Protein AF-A0A838EN83-F1 (afdb_monomer)

Radius of gyration: 31.21 Å; Cα contacts (8 Å, |Δi|>4): 71; chains: 1; bounding box: 59×67×70 Å

Sequence (115 aa):
MPEFREMNEFVVTFRAAPALSTPQLPPQPLFTETLWGKDE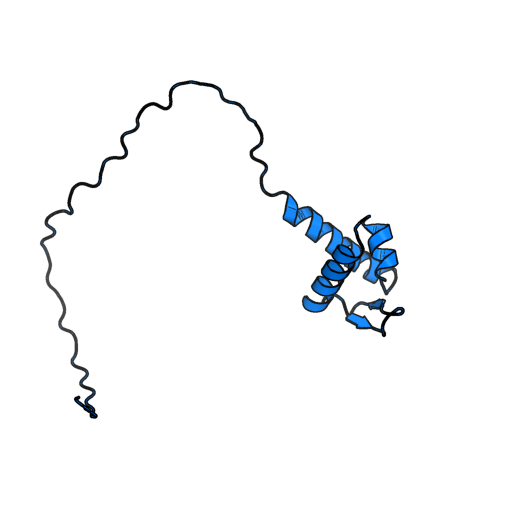LKPSDTTLPEQPLEHEQRLIKAVQHVNEYGFITNATYRELTGISDRTAHRDLETLVERGRLKGVGQKRARRYMLP

Secondary structure (DSSP, 8-state):
------------------------PPPP----------------------HHHHHHHHHHHHHHHHHHHSEE-HHHHHHHH---HHHHHHHHHHHHHTTS-EEESSGGG-EEE--

Solvent-accessible surface area (backbone atoms only — not comparable to full-atom values): 7734 Å² total; per-residue (Å²): 138,79,86,84,82,80,89,79,95,74,92,80,83,89,82,82,85,84,83,91,84,84,85,73,78,79,84,70,83,71,83,75,86,70,74,87,66,91,71,77,93,70,93,73,73,87,73,66,85,68,65,66,59,60,54,51,54,53,54,52,52,52,54,51,45,19,71,77,68,52,46,43,37,65,69,56,51,25,72,75,66,73,53,55,70,71,58,40,50,50,54,56,47,51,34,33,77,70,64,62,28,32,81,48,70,60,87,92,61,42,31,33,23,65,110

Nearest PDB structures (foldseek):
  3lmm-assembly2_B  TM=9.370E-01  e=1.496E-03  Corynebacterium diphtheriae
  5kk1-assembly1_A  TM=7.947E-01  e=4.648E-03  Sulfolobus sp. NOB8H2
  3cuq-assembly1_B  TM=8.236E-01  e=9.295E-03  Homo sapiens
  6uvu-assembly1_A  TM=5.934E-01  e=2.391E-02  Comamonas testosteroni
  3ov8-assembly1_A  TM=7.668E-01  e=1.583E-01  Archaeoglobus fulgidu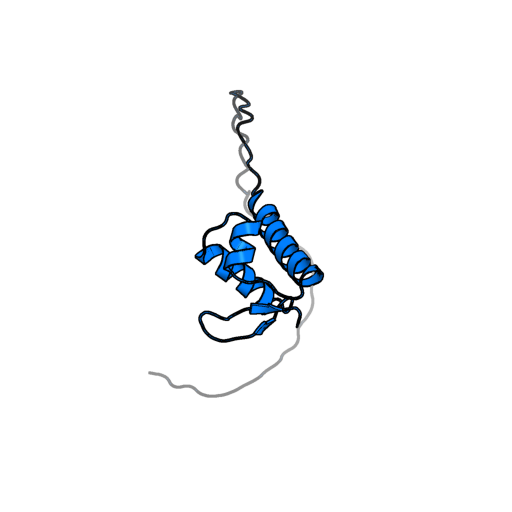s

Structure (mmCIF, N/CA/C/O backbone):
data_AF-A0A838EN83-F1
#
_entry.id   AF-A0A838EN83-F1
#
loop_
_atom_site.group_PDB
_atom_site.id
_atom_site.type_symbol
_atom_site.label_atom_id
_atom_site.label_alt_id
_atom_site.label_comp_id
_atom_site.label_asym_id
_atom_site.label_entity_id
_atom_site.label_seq_id
_atom_site.pdbx_PDB_ins_code
_atom_site.Cartn_x
_atom_site.Cartn_y
_atom_site.Cartn_z
_atom_site.occupancy
_atom_site.B_iso_or_equiv
_atom_site.auth_seq_id
_atom_site.auth_comp_id
_atom_site.auth_asym_id
_atom_site.auth_atom_id
_atom_site.pdbx_PDB_model_num
ATOM 1 N N . MET A 1 1 ? 47.080 8.767 40.199 1.00 52.88 1 MET A N 1
ATOM 2 C CA . MET A 1 1 ? 45.666 8.389 40.372 1.00 52.88 1 MET A CA 1
ATOM 3 C C . MET A 1 1 ? 45.033 9.418 41.286 1.00 52.88 1 MET A C 1
ATOM 5 O O . MET A 1 1 ? 45.416 9.434 42.449 1.00 52.88 1 MET A O 1
ATOM 9 N N . PRO A 1 2 ? 44.173 10.312 40.783 1.00 41.03 2 PRO A N 1
ATOM 10 C CA . PRO A 1 2 ? 43.334 11.106 41.662 1.00 41.03 2 PRO A CA 1
ATOM 11 C C . PRO A 1 2 ? 41.853 10.813 41.406 1.00 41.03 2 PRO A C 1
ATOM 13 O O 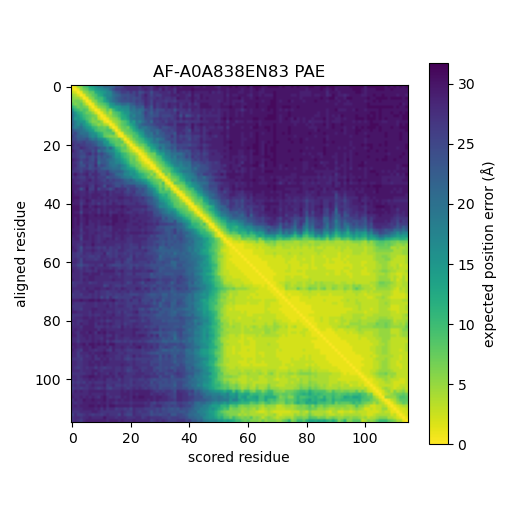. PRO A 1 2 ? 41.324 11.039 40.318 1.00 41.03 2 PRO A O 1
ATOM 16 N N . GLU A 1 3 ? 41.211 10.300 42.453 1.00 64.06 3 GLU A N 1
ATOM 17 C CA . GLU A 1 3 ? 39.840 10.644 42.824 1.00 64.06 3 GLU A CA 1
ATOM 18 C C . GLU A 1 3 ? 39.695 12.171 42.855 1.00 64.06 3 GLU A C 1
ATOM 20 O O . GLU A 1 3 ? 40.663 12.840 43.192 1.00 64.06 3 GLU A O 1
ATOM 25 N N . PHE A 1 4 ? 38.517 12.726 42.577 1.00 42.53 4 PHE A N 1
ATOM 26 C CA . PHE A 1 4 ? 37.975 13.795 43.420 1.00 42.53 4 PHE A CA 1
ATOM 27 C C . PHE A 1 4 ? 36.476 13.962 43.142 1.00 42.53 4 PHE A C 1
ATOM 29 O O . PHE A 1 4 ? 36.037 14.187 42.013 1.00 42.53 4 PHE A O 1
ATOM 36 N N . ARG A 1 5 ? 35.711 13.757 44.215 1.00 61.09 5 ARG A N 1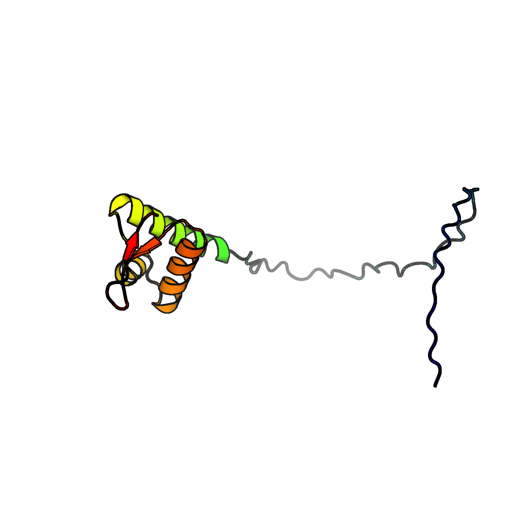
ATOM 37 C CA . ARG A 1 5 ? 34.312 14.140 44.403 1.00 61.09 5 ARG A CA 1
ATOM 38 C C . ARG A 1 5 ? 34.209 15.654 44.615 1.00 61.09 5 ARG A C 1
ATOM 40 O O . ARG A 1 5 ? 35.213 16.337 44.747 1.00 61.09 5 ARG A O 1
ATOM 47 N N . GLU A 1 6 ? 32.960 16.079 44.778 1.00 56.47 6 GLU A N 1
ATOM 48 C CA . GLU A 1 6 ? 32.499 17.343 45.361 1.00 56.47 6 GLU A CA 1
ATOM 49 C C . GLU A 1 6 ? 32.413 18.486 44.354 1.00 56.47 6 GLU A C 1
ATOM 51 O O . GLU A 1 6 ? 33.382 18.945 43.764 1.00 56.47 6 GLU A O 1
ATOM 56 N N . MET A 1 7 ? 31.176 18.761 43.934 1.00 60.31 7 MET A N 1
ATOM 57 C CA . MET A 1 7 ? 30.309 19.754 44.580 1.00 60.31 7 MET A CA 1
ATOM 58 C C . MET A 1 7 ? 30.978 21.117 44.494 1.00 60.31 7 MET A C 1
ATOM 60 O O . MET A 1 7 ? 31.965 21.387 45.164 1.00 60.31 7 MET A O 1
ATOM 64 N N . ASN A 1 8 ? 30.418 21.976 43.652 1.00 50.94 8 ASN A N 1
ATOM 65 C CA . ASN A 1 8 ? 29.805 23.202 44.137 1.00 50.94 8 ASN A CA 1
ATOM 66 C C . ASN A 1 8 ? 29.254 23.973 42.941 1.00 50.94 8 ASN A C 1
ATOM 68 O O . ASN A 1 8 ? 29.981 24.530 42.121 1.00 50.94 8 ASN A O 1
ATOM 72 N N . GLU A 1 9 ? 27.929 23.962 42.860 1.00 63.59 9 GLU A N 1
ATOM 73 C CA . GLU A 1 9 ? 27.152 24.943 42.127 1.00 63.59 9 GLU A CA 1
ATOM 74 C C . GLU A 1 9 ? 27.526 26.339 42.633 1.00 63.59 9 GLU A C 1
ATOM 76 O O . GLU A 1 9 ? 27.369 26.635 43.813 1.00 63.59 9 GLU A O 1
ATOM 81 N N . PHE A 1 10 ? 28.003 27.199 41.738 1.00 50.16 10 PHE A N 1
ATOM 82 C CA . PHE A 1 10 ? 27.989 28.638 41.961 1.00 50.16 10 PHE A CA 1
ATOM 83 C C . PHE A 1 10 ? 27.576 29.326 40.664 1.00 50.16 10 PHE A C 1
ATOM 85 O O . PHE A 1 10 ? 28.364 29.522 39.740 1.00 50.16 10 PHE A O 1
ATOM 92 N N . VAL A 1 11 ? 26.293 29.678 40.607 1.00 53.94 11 VAL A N 1
ATOM 93 C CA . VAL A 1 11 ? 25.757 30.667 39.674 1.00 53.94 11 VAL A CA 1
ATOM 94 C C . VAL A 1 11 ? 26.347 32.021 40.056 1.00 53.94 11 VAL A C 1
ATOM 96 O O . VAL A 1 11 ? 26.119 32.485 41.171 1.00 53.94 11 VAL A O 1
ATOM 99 N N . VAL A 1 12 ? 27.058 32.687 39.143 1.00 44.31 12 VAL A N 1
ATOM 100 C CA . VAL A 1 12 ? 27.324 34.125 39.284 1.00 44.31 12 VAL A CA 1
ATOM 101 C C . VAL A 1 12 ? 27.077 34.846 37.963 1.00 44.31 12 VAL A C 1
ATOM 103 O O . VAL A 1 12 ? 27.615 34.516 36.910 1.00 44.31 12 VAL A O 1
ATOM 106 N N . THR A 1 13 ? 26.190 35.825 38.088 1.00 51.41 13 THR A N 1
ATOM 107 C CA . THR A 1 13 ? 25.476 36.611 37.090 1.00 51.41 13 THR A CA 1
ATOM 108 C C . THR A 1 13 ? 26.370 37.490 36.211 1.00 51.41 13 THR A C 1
ATOM 110 O O . THR A 1 13 ? 27.367 38.061 36.647 1.00 51.41 13 THR A O 1
ATOM 113 N N . PHE A 1 14 ? 25.936 37.627 34.960 1.00 51.00 14 PHE A N 1
ATOM 114 C CA . PHE A 1 14 ? 26.466 38.483 33.903 1.00 51.00 14 PHE A CA 1
ATOM 115 C C . PHE A 1 14 ? 26.656 39.952 34.314 1.00 51.00 14 PHE A C 1
ATOM 117 O O . PHE A 1 14 ? 25.834 40.522 35.030 1.00 51.00 14 PHE A O 1
ATOM 124 N N . ARG A 1 15 ? 27.655 40.610 33.711 1.00 47.62 15 ARG A N 1
ATOM 125 C CA . ARG A 1 15 ? 27.648 42.066 33.506 1.00 47.62 15 ARG A CA 1
ATOM 126 C C . ARG A 1 15 ? 27.760 42.387 32.019 1.00 47.62 15 ARG A C 1
ATOM 128 O O . ARG A 1 15 ? 28.576 41.804 31.309 1.00 47.62 15 ARG A O 1
ATOM 135 N N . ALA A 1 16 ? 26.904 43.295 31.574 1.00 49.88 16 ALA A N 1
ATOM 136 C CA . ALA A 1 16 ? 26.756 43.734 30.195 1.00 49.88 16 ALA A CA 1
ATOM 137 C C . ALA A 1 16 ? 27.818 44.775 29.773 1.00 49.88 16 ALA A C 1
ATOM 139 O O . ALA A 1 16 ? 28.188 45.612 30.588 1.00 49.88 16 ALA A O 1
ATOM 140 N N . ALA A 1 17 ? 28.224 44.671 28.492 1.00 49.12 17 ALA A N 1
ATOM 141 C CA . ALA A 1 17 ? 28.720 45.645 27.487 1.00 49.12 17 ALA A CA 1
ATOM 142 C C . ALA A 1 17 ? 29.688 46.794 27.894 1.00 49.12 17 ALA A C 1
ATOM 144 O O . ALA A 1 17 ? 29.506 47.434 28.924 1.00 49.12 17 ALA A O 1
ATOM 145 N N . PRO A 1 18 ? 30.676 47.152 27.039 1.00 50.91 18 PRO A N 1
ATOM 146 C CA . PRO A 1 18 ? 30.385 48.125 25.975 1.00 50.91 18 PRO A CA 1
ATOM 147 C C . PRO A 1 18 ? 31.141 47.896 24.644 1.00 50.91 18 PRO A C 1
ATOM 149 O O . PRO A 1 18 ? 31.898 46.950 24.468 1.00 50.91 18 PRO A O 1
ATOM 152 N N . ALA A 1 19 ? 30.828 48.763 23.684 1.00 51.28 19 ALA A N 1
ATOM 153 C CA . ALA A 1 19 ? 31.075 48.694 22.250 1.00 51.28 19 ALA A CA 1
ATOM 154 C C . ALA A 1 19 ? 32.544 48.743 21.766 1.00 51.28 19 ALA A C 1
ATOM 156 O O . ALA A 1 19 ? 33.444 49.177 22.474 1.00 51.28 19 ALA A O 1
ATOM 157 N N . LEU A 1 20 ? 32.682 48.429 20.468 1.00 52.81 20 LEU A N 1
ATOM 158 C CA . LEU A 1 20 ? 33.772 48.766 19.541 1.00 52.81 20 LEU A CA 1
ATOM 159 C C . LEU A 1 20 ? 35.146 48.121 19.788 1.00 52.81 20 LEU A C 1
ATOM 161 O O . LEU A 1 20 ? 35.945 48.589 20.591 1.00 52.81 20 LEU A O 1
ATOM 165 N N . SER A 1 21 ? 35.477 47.140 18.946 1.00 50.41 21 SER A N 1
ATOM 166 C CA . SER A 1 21 ? 36.639 47.186 18.038 1.00 50.41 21 SER A CA 1
ATOM 167 C C . SER A 1 21 ? 36.730 45.849 17.313 1.00 50.41 21 SER A C 1
ATOM 169 O O . SER A 1 21 ? 37.240 44.872 17.851 1.00 50.41 21 SER A O 1
ATOM 171 N N . THR A 1 22 ? 36.219 45.788 16.090 1.00 57.47 22 THR A N 1
ATOM 172 C CA . THR A 1 22 ? 36.504 44.687 15.169 1.00 57.47 22 THR A CA 1
ATOM 173 C C . THR A 1 22 ? 37.745 45.062 14.360 1.00 57.47 22 THR A C 1
ATOM 175 O O . THR A 1 22 ? 37.628 45.852 13.426 1.00 57.47 22 THR A O 1
ATOM 178 N N . PRO A 1 23 ? 38.937 44.507 14.629 1.00 51.72 23 PRO A N 1
ATOM 179 C CA . PRO A 1 23 ? 39.930 44.352 13.583 1.00 51.72 23 PRO A CA 1
ATOM 180 C C . PRO A 1 23 ? 39.583 43.086 12.792 1.00 51.72 23 PRO A C 1
ATOM 182 O O . PRO A 1 23 ? 39.899 41.964 13.172 1.00 51.72 23 PRO A O 1
ATOM 185 N N . GLN A 1 24 ? 38.806 43.334 11.738 1.00 55.16 24 GLN A N 1
ATOM 186 C CA . GLN A 1 24 ? 38.806 42.684 10.428 1.00 55.16 24 GLN A CA 1
ATOM 187 C C . GLN A 1 24 ? 39.483 41.302 10.336 1.00 55.16 24 GLN A C 1
ATOM 189 O O . GLN A 1 24 ? 40.705 41.176 10.378 1.00 55.16 24 GLN A O 1
ATOM 194 N N . LEU A 1 25 ? 38.640 40.285 10.134 1.00 59.59 25 LEU A N 1
ATOM 195 C CA . LEU A 1 25 ? 39.006 38.918 9.765 1.00 59.59 25 LEU A CA 1
ATOM 196 C C . LEU A 1 25 ? 40.008 38.877 8.591 1.00 59.59 25 LEU A C 1
ATOM 198 O O . LEU A 1 25 ? 39.939 39.734 7.704 1.00 59.59 25 LEU A O 1
ATOM 202 N N . PRO A 1 26 ? 40.895 37.862 8.545 1.00 65.38 26 PRO A N 1
ATOM 203 C CA . PRO A 1 26 ? 41.797 37.655 7.418 1.00 65.38 26 PRO A CA 1
ATOM 204 C C . PRO A 1 26 ? 41.009 37.547 6.100 1.00 65.38 26 PRO A C 1
ATOM 206 O O . PRO A 1 26 ? 39.903 36.995 6.097 1.00 65.38 26 PRO A O 1
ATOM 209 N N . PRO A 1 27 ? 41.549 38.075 4.984 1.00 61.47 27 PRO A N 1
ATOM 210 C CA . PRO A 1 27 ? 40.861 38.073 3.702 1.00 61.47 27 PRO A CA 1
ATOM 211 C C . PRO A 1 27 ? 40.579 36.632 3.280 1.00 61.47 27 PRO A C 1
ATOM 213 O O . PRO A 1 27 ? 41.491 35.826 3.101 1.00 61.47 27 PRO A O 1
ATOM 216 N N . GLN A 1 28 ? 39.293 36.313 3.150 1.00 59.06 28 GLN A N 1
ATOM 217 C CA . GLN A 1 28 ? 38.854 35.054 2.570 1.00 59.06 28 GLN A CA 1
ATOM 218 C C . GLN A 1 28 ? 39.399 34.951 1.139 1.00 59.06 28 GLN A C 1
ATOM 220 O O . GLN A 1 28 ? 39.432 35.974 0.445 1.00 59.06 28 GLN A O 1
ATOM 225 N N . PRO A 1 29 ? 39.831 33.762 0.680 1.00 55.22 29 PRO A N 1
ATOM 226 C CA . PRO A 1 29 ? 40.237 33.589 -0.702 1.00 55.22 29 PRO A CA 1
ATOM 227 C C . PRO A 1 29 ? 39.041 33.927 -1.591 1.00 55.22 29 PRO A C 1
ATOM 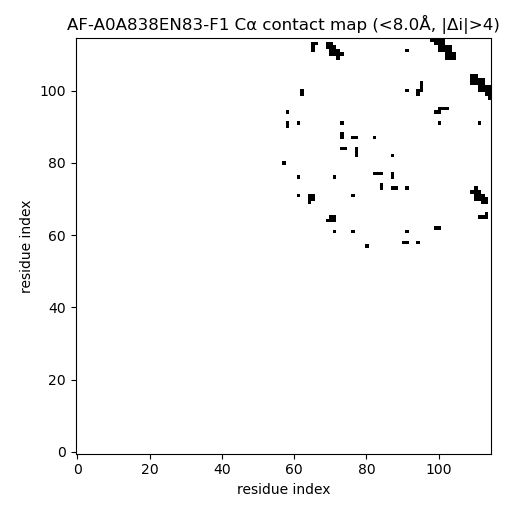229 O O . PRO A 1 29 ? 38.021 33.238 -1.587 1.00 55.22 29 PRO A O 1
ATOM 232 N N . LEU A 1 30 ? 39.174 35.043 -2.306 1.00 51.44 30 LEU A N 1
ATOM 233 C CA . LEU A 1 30 ? 38.286 35.447 -3.380 1.00 51.44 30 LEU A CA 1
ATOM 234 C C . LEU A 1 30 ? 38.171 34.257 -4.324 1.00 51.44 30 LEU A C 1
ATOM 236 O O . LEU A 1 30 ? 39.178 33.809 -4.869 1.00 51.44 30 LEU A O 1
ATOM 240 N N . PHE A 1 31 ? 36.953 33.737 -4.462 1.00 52.81 31 PHE A N 1
ATOM 241 C CA . PHE A 1 31 ? 36.589 32.757 -5.471 1.00 52.81 31 PHE A CA 1
ATOM 242 C C . PHE A 1 31 ? 37.013 33.335 -6.822 1.00 52.81 31 PHE A C 1
ATOM 244 O O . PHE A 1 31 ? 36.345 34.206 -7.376 1.00 52.81 31 PHE A O 1
ATOM 251 N N . THR A 1 32 ? 38.196 32.949 -7.297 1.00 45.00 32 THR A N 1
ATOM 252 C CA . THR A 1 32 ? 38.701 33.405 -8.581 1.00 45.00 32 THR A CA 1
ATOM 253 C C . THR A 1 32 ? 37.885 32.696 -9.632 1.00 45.00 32 THR A C 1
ATOM 255 O O . THR A 1 32 ? 38.131 31.532 -9.950 1.00 45.00 32 THR A O 1
ATOM 258 N N . GLU A 1 33 ? 36.900 33.445 -10.111 1.00 54.97 33 GLU A N 1
ATOM 259 C CA . GLU A 1 33 ? 36.164 33.315 -11.356 1.00 54.97 33 GLU A CA 1
ATOM 260 C C . GLU A 1 33 ? 37.154 33.089 -12.502 1.00 54.97 33 GLU A C 1
ATOM 262 O O . GLU A 1 33 ? 37.565 33.985 -13.235 1.00 54.97 33 GLU A O 1
ATOM 267 N N . THR A 1 34 ? 37.632 31.855 -12.586 1.00 52.06 34 THR A N 1
ATOM 268 C CA . THR A 1 34 ? 38.479 31.389 -13.662 1.00 52.06 34 THR A CA 1
ATOM 269 C C . THR A 1 34 ? 37.558 30.697 -14.636 1.00 52.06 34 THR A C 1
ATOM 271 O O . THR A 1 34 ? 37.100 29.586 -14.407 1.00 52.06 34 THR A O 1
ATOM 274 N N . LEU A 1 35 ? 37.292 31.422 -15.721 1.00 48.62 35 LEU A N 1
ATOM 275 C CA . LEU A 1 35 ? 37.126 30.854 -17.046 1.00 48.62 35 LEU A CA 1
ATOM 276 C C . LEU A 1 35 ? 36.160 29.663 -17.089 1.00 48.62 35 LEU A C 1
ATOM 278 O O . LEU A 1 35 ? 36.573 28.523 -17.300 1.00 48.62 35 LEU A O 1
ATOM 282 N N . TRP A 1 36 ? 34.856 29.942 -17.044 1.00 53.94 36 TRP A N 1
ATOM 283 C CA . TRP A 1 36 ? 33.922 29.080 -17.767 1.00 53.94 36 TRP A CA 1
ATOM 284 C C . TRP A 1 36 ? 34.146 29.324 -19.261 1.00 53.94 36 TRP A C 1
ATOM 286 O O . TRP A 1 36 ? 33.474 30.125 -19.916 1.00 53.94 36 TRP A O 1
ATOM 296 N N . GLY A 1 37 ? 35.212 28.697 -19.760 1.00 44.41 37 GLY A N 1
ATOM 297 C CA . GLY A 1 37 ? 35.468 28.530 -21.172 1.00 44.41 37 GLY A CA 1
ATOM 298 C C . GLY A 1 37 ? 34.187 28.033 -21.817 1.00 44.41 37 GLY A C 1
ATOM 299 O O . GLY A 1 37 ? 33.572 27.067 -21.374 1.00 44.41 37 GLY A O 1
ATOM 300 N N . LYS A 1 38 ? 33.767 28.778 -22.828 1.00 53.44 38 LYS A N 1
ATOM 301 C CA . LYS A 1 38 ? 32.759 28.388 -23.794 1.00 53.44 38 LYS A CA 1
ATOM 302 C C . LYS A 1 38 ? 33.117 26.999 -24.323 1.00 53.44 38 LYS A C 1
ATOM 304 O O . LYS A 1 38 ? 33.984 26.912 -25.182 1.00 53.44 38 LYS A O 1
ATOM 309 N N . ASP A 1 39 ? 32.473 25.955 -23.824 1.00 53.03 39 ASP A N 1
ATOM 310 C CA . ASP A 1 39 ? 32.361 24.703 -24.559 1.00 53.03 39 ASP A CA 1
ATOM 311 C C . ASP A 1 39 ? 31.107 23.942 -24.119 1.00 53.03 39 ASP A C 1
ATOM 313 O O . ASP A 1 39 ? 30.910 23.630 -22.949 1.00 53.03 39 ASP A O 1
ATOM 317 N N . GLU A 1 40 ? 30.232 23.758 -25.102 1.00 50.19 40 GLU A N 1
ATOM 318 C CA . GLU A 1 40 ? 29.079 22.862 -25.151 1.00 50.19 40 GLU A CA 1
ATOM 319 C C . GLU A 1 40 ? 28.124 22.804 -23.948 1.00 50.19 40 GLU A C 1
ATOM 321 O O . GLU A 1 40 ? 28.190 21.962 -23.054 1.00 50.19 40 GLU A O 1
ATOM 326 N N . LEU A 1 41 ? 27.057 23.598 -24.076 1.00 50.41 41 LEU A N 1
ATOM 327 C CA . LEU A 1 41 ? 25.719 23.184 -23.662 1.00 50.41 41 LEU A CA 1
ATOM 328 C C . LEU A 1 41 ? 25.366 21.844 -24.332 1.00 50.41 41 LEU A C 1
ATOM 330 O O . LEU A 1 41 ? 24.767 21.812 -25.406 1.00 50.41 41 LEU A O 1
ATOM 334 N N . LYS A 1 42 ? 25.684 20.732 -23.672 1.00 55.59 42 LYS A N 1
ATOM 335 C CA . LYS A 1 42 ? 24.875 19.519 -23.779 1.00 55.59 42 LYS A CA 1
ATOM 336 C C . LYS A 1 42 ? 23.752 19.619 -22.750 1.00 55.59 42 LYS A C 1
ATOM 338 O O . LYS A 1 42 ? 24.028 19.481 -21.559 1.00 55.59 42 LYS A O 1
ATOM 343 N N . PRO A 1 43 ? 22.485 19.814 -23.153 1.00 50.44 43 PRO A N 1
ATOM 344 C CA . PRO A 1 43 ? 21.363 19.514 -22.281 1.00 50.44 43 PRO A CA 1
ATOM 345 C C . PRO A 1 43 ? 21.201 17.990 -22.252 1.00 50.44 43 PRO A C 1
ATOM 347 O O . PRO A 1 43 ? 20.276 17.439 -22.838 1.00 50.44 43 PRO A O 1
ATOM 350 N N . SER A 1 44 ? 22.150 17.282 -21.643 1.00 47.81 44 SER A N 1
ATOM 351 C CA . SER A 1 44 ? 21.979 15.868 -21.332 1.00 47.81 44 SER A CA 1
ATOM 352 C C . SER A 1 44 ? 21.563 15.757 -19.877 1.00 47.81 44 SER A C 1
ATOM 354 O O . SER A 1 44 ? 22.403 15.748 -18.982 1.00 47.81 44 SER A O 1
ATOM 356 N N . ASP A 1 45 ? 20.244 15.701 -19.712 1.00 51.59 45 ASP A N 1
ATOM 357 C CA . ASP A 1 45 ? 19.576 14.944 -18.663 1.00 51.59 45 ASP A CA 1
ATOM 358 C C . ASP A 1 45 ? 19.971 15.322 -17.230 1.00 51.59 45 ASP A C 1
ATOM 360 O O . ASP A 1 45 ? 20.617 14.576 -16.496 1.00 51.59 45 ASP A O 1
ATOM 364 N N . THR A 1 46 ? 19.489 16.478 -16.774 1.00 50.59 46 THR A N 1
ATOM 365 C CA . THR A 1 46 ? 19.176 16.608 -15.350 1.00 50.59 46 THR A CA 1
ATOM 366 C C . THR A 1 46 ? 17.960 15.722 -15.086 1.00 50.59 46 THR A C 1
ATOM 368 O O . THR A 1 46 ? 16.831 16.212 -15.037 1.00 50.59 46 THR A O 1
ATOM 371 N N . THR A 1 47 ? 18.169 14.410 -14.956 1.00 56.50 47 THR A N 1
ATOM 372 C CA . THR A 1 47 ? 17.161 13.508 -14.404 1.00 56.50 47 THR A CA 1
ATOM 373 C C . THR A 1 47 ? 16.976 13.918 -12.945 1.00 56.50 47 THR A C 1
ATOM 375 O O . THR A 1 47 ? 17.702 13.503 -12.040 1.00 56.50 47 THR A O 1
ATOM 378 N N . LEU A 1 48 ? 16.021 14.815 -12.706 1.00 59.88 48 LEU A N 1
ATOM 379 C CA . LEU A 1 48 ? 15.387 14.960 -11.403 1.00 59.88 48 LEU A CA 1
ATOM 380 C C . LEU A 1 48 ? 14.981 13.551 -10.938 1.00 59.88 48 LEU A C 1
ATOM 382 O O . LEU A 1 48 ? 14.586 12.737 -11.774 1.00 59.88 48 LEU A O 1
ATOM 386 N N . PRO A 1 49 ? 15.063 13.212 -9.642 1.00 51.09 49 PRO A N 1
ATOM 387 C CA . PRO A 1 49 ? 14.601 11.914 -9.180 1.00 51.09 49 PRO A CA 1
ATOM 388 C C . PRO A 1 49 ? 13.076 11.842 -9.362 1.00 51.09 49 PRO A C 1
ATOM 390 O O . PRO A 1 49 ? 12.328 12.169 -8.452 1.00 51.09 49 PRO A O 1
ATOM 393 N N . GLU A 1 50 ? 12.600 11.397 -10.527 1.00 54.09 50 GLU A N 1
ATOM 394 C CA . GLU A 1 50 ? 11.179 11.120 -10.818 1.00 54.09 50 GLU A CA 1
ATOM 395 C C . GLU A 1 50 ? 10.662 9.869 -10.077 1.00 54.09 50 GLU A C 1
ATOM 397 O O . GLU A 1 50 ? 9.493 9.503 -10.141 1.00 54.09 50 GLU A O 1
ATOM 402 N N . GLN A 1 51 ? 11.531 9.220 -9.304 1.00 58.12 51 GLN A N 1
ATOM 403 C CA . GLN A 1 51 ? 11.283 7.953 -8.623 1.00 58.12 51 GLN A CA 1
ATOM 404 C C . GLN A 1 51 ? 10.242 7.965 -7.473 1.00 58.12 51 GLN A C 1
ATOM 406 O O . GLN A 1 51 ? 9.621 6.920 -7.258 1.00 58.12 51 GLN A O 1
ATOM 411 N N . PRO A 1 52 ? 9.991 9.053 -6.705 1.00 61.12 52 PRO A N 1
ATOM 412 C CA . PRO A 1 52 ? 9.014 9.001 -5.614 1.00 61.12 52 PRO A CA 1
ATOM 413 C C . PRO A 1 52 ? 7.563 8.968 -6.119 1.00 61.12 52 PRO A C 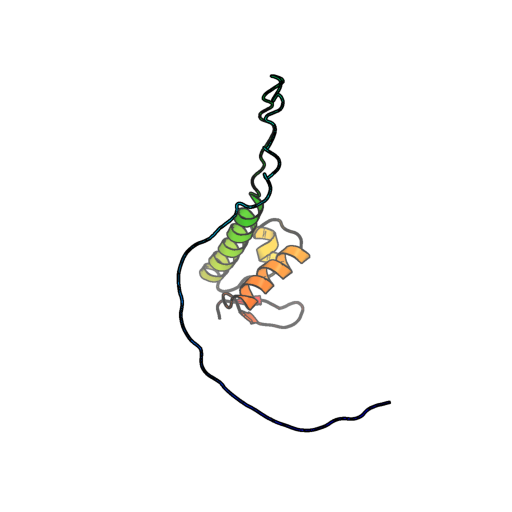1
ATOM 415 O O . PRO A 1 52 ? 6.705 8.363 -5.473 1.00 61.12 52 PRO A O 1
ATOM 418 N N . LEU A 1 53 ? 7.296 9.542 -7.296 1.00 73.94 53 LEU A N 1
ATOM 419 C CA . LEU A 1 53 ? 5.946 9.669 -7.852 1.00 73.94 53 LEU A CA 1
ATOM 420 C C . LEU A 1 53 ? 5.359 8.303 -8.238 1.00 73.94 53 LEU A C 1
ATOM 422 O O . LEU A 1 53 ? 4.213 8.004 -7.907 1.00 73.94 53 LEU A O 1
ATOM 426 N N . GLU A 1 54 ? 6.147 7.433 -8.874 1.00 81.38 54 GLU A N 1
ATOM 427 C CA . GLU A 1 54 ? 5.671 6.108 -9.297 1.00 81.38 54 GLU A CA 1
ATOM 428 C C . GLU A 1 54 ? 5.365 5.174 -8.121 1.00 81.38 54 GLU A C 1
ATOM 430 O O . GLU A 1 54 ? 4.458 4.340 -8.182 1.00 81.38 54 GLU A O 1
ATOM 435 N N . HIS A 1 55 ? 6.150 5.254 -7.043 1.00 83.38 55 HIS A N 1
ATOM 436 C CA . HIS A 1 55 ? 5.881 4.474 -5.837 1.00 83.38 55 HIS A CA 1
ATOM 437 C C . HIS A 1 55 ? 4.564 4.921 -5.199 1.00 83.38 55 HIS A C 1
ATOM 439 O O . HIS A 1 55 ? 3.690 4.094 -4.943 1.00 83.38 55 HIS A O 1
ATOM 445 N N . GLU A 1 56 ? 4.372 6.227 -5.030 1.00 87.62 56 GLU A N 1
ATOM 446 C CA . GLU A 1 56 ? 3.157 6.770 -4.429 1.00 87.62 56 GLU A CA 1
ATOM 447 C C . GLU A 1 56 ? 1.900 6.460 -5.256 1.00 87.62 56 GLU A C 1
ATOM 449 O O . GLU A 1 56 ? 0.886 6.034 -4.701 1.00 87.62 56 GLU A O 1
ATOM 454 N N . GLN A 1 57 ? 1.981 6.540 -6.587 1.00 89.00 57 GLN A N 1
ATOM 455 C CA . GLN A 1 57 ? 0.883 6.145 -7.475 1.00 89.00 57 GLN A CA 1
ATOM 456 C C . GLN A 1 57 ? 0.468 4.677 -7.302 1.00 89.00 57 GLN A C 1
ATOM 458 O O . GLN A 1 57 ? -0.726 4.368 -7.297 1.00 89.00 57 GLN A O 1
ATOM 463 N N . ARG A 1 58 ? 1.430 3.759 -7.143 1.00 89.25 58 ARG A N 1
ATOM 464 C CA . ARG A 1 58 ? 1.143 2.333 -6.910 1.00 89.25 58 ARG A CA 1
ATOM 465 C C . ARG A 1 58 ? 0.456 2.108 -5.562 1.00 89.25 58 ARG A C 1
ATOM 467 O O . ARG A 1 58 ? -0.543 1.390 -5.504 1.00 89.25 58 ARG A O 1
ATOM 474 N N . LEU A 1 59 ? 0.911 2.797 -4.514 1.00 88.81 59 LEU A N 1
ATOM 475 C CA . LEU A 1 59 ? 0.271 2.760 -3.196 1.00 88.81 59 LEU A CA 1
ATOM 476 C C . LEU A 1 59 ? -1.179 3.267 -3.246 1.00 88.81 59 LEU A C 1
ATOM 478 O O . LEU A 1 59 ? -2.071 2.637 -2.675 1.00 88.81 59 LEU A O 1
ATOM 482 N N . ILE A 1 60 ? -1.430 4.370 -3.960 1.00 90.81 60 ILE A N 1
ATOM 483 C CA . ILE A 1 60 ? -2.780 4.928 -4.140 1.00 90.81 60 ILE A CA 1
ATOM 484 C C . ILE A 1 60 ? -3.686 3.923 -4.861 1.00 90.81 60 ILE A C 1
ATOM 486 O O . ILE A 1 60 ? -4.802 3.681 -4.398 1.00 90.81 60 ILE A O 1
ATOM 490 N N . LYS A 1 61 ? -3.199 3.281 -5.933 1.00 91.00 61 LYS A N 1
ATOM 491 C CA . LYS A 1 61 ? -3.941 2.223 -6.642 1.00 91.00 61 LYS A CA 1
ATOM 492 C C . LYS A 1 61 ? -4.312 1.062 -5.720 1.00 91.00 61 LYS A C 1
ATOM 494 O O . LYS A 1 61 ? -5.424 0.549 -5.811 1.00 91.00 61 LYS A O 1
ATOM 499 N N . ALA A 1 62 ? -3.416 0.665 -4.814 1.00 90.00 62 ALA A N 1
ATOM 500 C CA . ALA A 1 62 ? -3.705 -0.386 -3.840 1.00 90.00 62 ALA A CA 1
ATOM 501 C C . ALA A 1 62 ? -4.889 -0.001 -2.942 1.00 90.00 62 ALA A C 1
ATOM 503 O O . ALA A 1 62 ? -5.820 -0.782 -2.770 1.00 90.00 62 ALA A O 1
ATOM 504 N N . VAL A 1 63 ? -4.867 1.217 -2.393 1.00 90.50 63 VAL A N 1
ATOM 505 C CA . VAL A 1 63 ? -5.923 1.715 -1.500 1.00 90.50 63 VAL A CA 1
ATOM 506 C C . VAL A 1 63 ? -7.249 1.864 -2.241 1.00 90.50 63 VAL A C 1
ATOM 508 O O . VAL A 1 63 ? -8.279 1.462 -1.705 1.00 90.50 63 VAL A O 1
ATOM 511 N N . GLN A 1 64 ? -7.232 2.381 -3.473 1.00 91.06 64 GLN A N 1
ATOM 512 C CA . GLN A 1 64 ? -8.423 2.463 -4.323 1.00 91.06 64 GLN A CA 1
ATOM 513 C C . GLN A 1 64 ? -9.026 1.080 -4.573 1.00 91.06 64 GLN A C 1
ATOM 515 O O . GLN A 1 64 ? -10.217 0.886 -4.360 1.00 91.06 64 GLN A O 1
ATOM 520 N N . HIS A 1 65 ? -8.197 0.094 -4.916 1.00 91.62 65 HIS A N 1
ATOM 521 C CA . HIS A 1 65 ? -8.668 -1.269 -5.131 1.00 91.62 65 HIS A CA 1
ATOM 522 C C . HIS A 1 65 ? -9.295 -1.872 -3.866 1.00 91.62 65 HIS A C 1
ATOM 524 O O . HIS A 1 65 ? -10.353 -2.489 -3.928 1.00 91.62 65 HIS A O 1
ATOM 530 N N . VAL A 1 66 ? -8.694 -1.667 -2.690 1.00 91.31 66 VAL A N 1
ATOM 531 C CA . VAL A 1 66 ? -9.308 -2.127 -1.432 1.00 91.31 66 VAL A CA 1
ATOM 532 C C . VAL A 1 66 ? -10.609 -1.377 -1.141 1.00 91.31 66 VAL A C 1
ATOM 534 O O . VAL A 1 66 ? -11.527 -1.965 -0.581 1.00 91.31 66 VAL A O 1
ATOM 537 N N . ASN A 1 67 ? -10.722 -0.107 -1.528 1.00 89.69 67 ASN A N 1
ATOM 538 C CA . ASN A 1 67 ? -11.960 0.653 -1.375 1.00 89.69 67 ASN A CA 1
ATOM 539 C C . ASN A 1 67 ? -13.092 0.100 -2.260 1.00 89.69 67 ASN A C 1
ATOM 541 O O . ASN A 1 67 ? -14.222 0.004 -1.793 1.00 89.69 67 ASN A O 1
ATOM 545 N N . GLU A 1 68 ? -12.782 -0.324 -3.488 1.00 91.19 68 GLU A N 1
ATOM 546 C CA . GLU A 1 68 ? -13.767 -0.886 -4.423 1.00 91.19 68 GLU A CA 1
ATOM 547 C C . GLU A 1 68 ? -14.132 -2.351 -4.122 1.00 91.19 68 GLU A C 1
ATOM 549 O O . GLU A 1 68 ? -15.305 -2.719 -4.161 1.00 91.19 68 GLU A O 1
ATOM 554 N N . TYR A 1 69 ? -13.144 -3.196 -3.809 1.00 90.25 69 TYR A N 1
ATOM 555 C CA . TYR A 1 69 ? -13.320 -4.652 -3.667 1.00 90.25 69 TYR A CA 1
ATOM 556 C C . TYR A 1 69 ? -13.350 -5.132 -2.205 1.00 90.25 69 TYR A C 1
ATOM 558 O O . TYR A 1 69 ? -13.635 -6.299 -1.928 1.00 90.25 69 TYR A O 1
ATOM 566 N N . GLY A 1 70 ? -13.031 -4.259 -1.247 1.00 89.31 70 GLY A N 1
ATOM 567 C CA . GLY A 1 70 ? -12.990 -4.540 0.192 1.00 89.31 70 GLY A CA 1
ATOM 568 C C . GLY A 1 70 ? -11.689 -5.182 0.688 1.00 89.31 70 GLY A C 1
ATOM 569 O O . GLY A 1 70 ? -11.346 -5.049 1.864 1.00 89.31 70 GLY A O 1
ATOM 570 N N . PHE A 1 71 ? -10.932 -5.861 -0.179 1.00 88.75 71 PHE A N 1
ATOM 571 C CA . PHE A 1 71 ? -9.637 -6.450 0.161 1.00 88.75 71 PHE A CA 1
ATOM 572 C C . PHE A 1 71 ? -8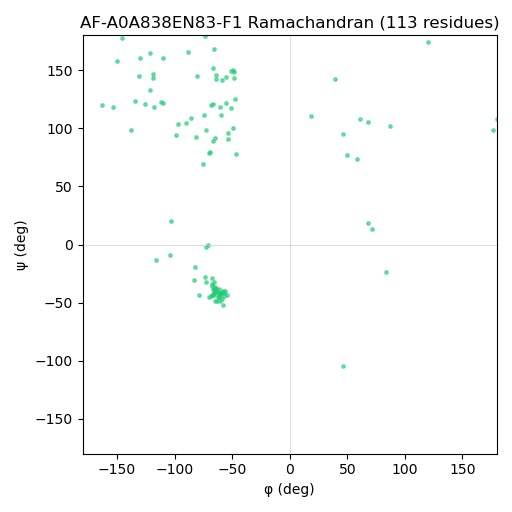.694 -6.506 -1.041 1.00 88.75 71 PHE A C 1
ATOM 574 O O . PHE A 1 71 ? -9.123 -6.539 -2.188 1.00 88.75 71 PHE A O 1
ATOM 581 N N . ILE A 1 72 ? -7.395 -6.591 -0.770 1.00 91.06 72 ILE A N 1
ATOM 582 C CA . ILE A 1 72 ? -6.367 -6.856 -1.773 1.00 91.06 72 ILE A CA 1
ATOM 583 C C . ILE A 1 72 ? -5.447 -7.977 -1.296 1.00 91.06 72 ILE A C 1
ATOM 585 O O . ILE A 1 72 ? -5.173 -8.134 -0.101 1.00 91.06 72 ILE A O 1
ATOM 589 N N . THR A 1 73 ? -4.978 -8.791 -2.235 1.00 91.38 73 THR A N 1
ATOM 590 C CA . THR A 1 73 ? -3.939 -9.796 -1.986 1.00 91.38 73 THR A CA 1
ATOM 591 C C . THR A 1 73 ? -2.648 -9.388 -2.680 1.00 91.38 73 THR A C 1
ATOM 593 O O . THR A 1 73 ? -2.668 -8.598 -3.620 1.00 91.38 73 THR A O 1
ATOM 596 N N . ASN A 1 74 ? -1.516 -9.949 -2.251 1.00 90.38 74 ASN A N 1
ATOM 597 C CA . ASN A 1 74 ? -0.238 -9.714 -2.927 1.00 90.38 74 ASN A CA 1
ATOM 598 C C . ASN A 1 74 ? -0.318 -10.108 -4.421 1.00 90.38 74 ASN A C 1
ATOM 600 O O . ASN A 1 74 ? 0.110 -9.343 -5.277 1.00 90.38 74 ASN A O 1
ATOM 604 N N . ALA A 1 75 ? -0.970 -11.232 -4.749 1.00 89.88 75 ALA A N 1
ATOM 605 C CA . ALA A 1 75 ? -1.187 -11.648 -6.137 1.00 89.88 75 ALA A CA 1
ATOM 606 C C . ALA A 1 75 ? -1.943 -10.579 -6.947 1.00 89.88 75 ALA A C 1
ATOM 608 O O . ALA A 1 75 ? -1.425 -10.101 -7.952 1.00 89.88 75 ALA A O 1
ATOM 609 N N . THR A 1 76 ? -3.089 -10.122 -6.439 1.00 90.44 76 THR A N 1
ATOM 610 C CA . THR A 1 76 ? -3.903 -9.085 -7.092 1.00 90.44 76 THR A CA 1
ATOM 611 C C . THR A 1 76 ? -3.133 -7.776 -7.258 1.00 90.44 76 THR A C 1
ATOM 613 O O . THR A 1 76 ? -3.176 -7.151 -8.312 1.00 90.44 76 THR A O 1
ATOM 616 N N . TYR A 1 77 ? -2.374 -7.364 -6.240 1.00 92.06 77 TYR A N 1
ATOM 617 C CA . TYR A 1 77 ? -1.572 -6.144 -6.313 1.00 92.06 77 TYR A CA 1
ATOM 618 C C . TYR A 1 77 ? -0.477 -6.229 -7.384 1.00 92.06 77 TYR A C 1
ATOM 620 O O . TYR A 1 77 ? -0.242 -5.261 -8.111 1.00 92.06 77 TYR A O 1
ATOM 628 N N . ARG A 1 78 ? 0.159 -7.397 -7.536 1.00 92.56 78 ARG A N 1
ATOM 629 C CA . ARG A 1 78 ? 1.134 -7.648 -8.606 1.00 92.56 78 ARG A CA 1
ATOM 630 C C . ARG A 1 78 ? 0.490 -7.638 -9.986 1.00 92.56 78 ARG A C 1
ATOM 632 O O . ARG A 1 78 ? 1.099 -7.109 -10.905 1.00 92.56 78 ARG A O 1
ATOM 639 N N . GLU A 1 79 ? -0.717 -8.174 -10.135 1.00 90.69 79 GLU A N 1
ATOM 640 C CA . GLU A 1 79 ? -1.461 -8.108 -11.401 1.00 90.69 79 GLU A CA 1
ATOM 641 C C . GLU A 1 79 ? -1.830 -6.662 -11.769 1.00 90.69 79 GLU A C 1
ATOM 643 O O . GLU A 1 79 ? -1.721 -6.275 -12.928 1.00 90.69 79 GLU A O 1
ATOM 648 N N . LEU A 1 80 ? -2.180 -5.833 -10.780 1.00 89.25 80 LEU A N 1
ATOM 649 C CA . LEU A 1 80 ? -2.530 -4.421 -10.985 1.00 89.25 80 LEU A CA 1
ATOM 650 C C . LEU A 1 80 ? -1.332 -3.523 -11.323 1.00 89.25 80 LEU A C 1
ATOM 652 O O . LEU A 1 80 ? -1.492 -2.506 -11.999 1.00 89.25 80 LEU A O 1
ATOM 656 N N . THR A 1 81 ? -0.148 -3.842 -10.798 1.00 87.88 81 THR A N 1
ATOM 657 C CA . THR A 1 81 ? 1.031 -2.958 -10.870 1.00 87.88 81 THR A CA 1
ATOM 658 C C . THR A 1 81 ? 2.200 -3.530 -11.670 1.00 87.88 81 THR A C 1
ATOM 660 O O . THR A 1 81 ? 3.124 -2.789 -11.990 1.00 87.88 81 THR A O 1
ATOM 663 N N . GLY A 1 82 ? 2.188 -4.823 -11.999 1.00 89.75 82 GLY A N 1
ATOM 664 C CA . GLY A 1 82 ? 3.243 -5.498 -12.761 1.00 89.75 82 GLY A CA 1
ATOM 665 C C . GLY A 1 82 ? 4.560 -5.704 -12.002 1.00 89.75 82 GLY A C 1
ATOM 666 O O . GLY A 1 82 ? 5.581 -6.010 -12.613 1.00 89.75 82 GLY A O 1
ATOM 667 N N . ILE A 1 83 ? 4.578 -5.523 -10.679 1.00 90.19 83 ILE A N 1
ATOM 668 C CA . ILE A 1 83 ? 5.812 -5.560 -9.883 1.00 90.19 83 ILE A CA 1
ATOM 669 C C . ILE A 1 83 ? 6.183 -6.965 -9.383 1.00 90.19 83 ILE A C 1
ATOM 671 O O . ILE A 1 83 ? 5.386 -7.909 -9.340 1.00 90.19 83 ILE A O 1
ATOM 675 N N . SER A 1 84 ? 7.429 -7.078 -8.921 1.00 90.00 84 SER A N 1
ATOM 676 C CA . SER A 1 84 ? 7.940 -8.267 -8.236 1.00 90.00 84 SER A CA 1
ATOM 677 C C . SER A 1 84 ? 7.270 -8.494 -6.878 1.00 90.00 84 SER A C 1
ATOM 679 O O . SER A 1 84 ? 6.911 -7.546 -6.183 1.00 90.00 84 SER A O 1
ATOM 681 N N . ASP A 1 85 ? 7.200 -9.758 -6.453 1.00 88.50 85 ASP A N 1
ATOM 682 C CA . ASP A 1 85 ? 6.615 -10.170 -5.166 1.00 88.50 85 ASP A CA 1
ATOM 683 C C . ASP A 1 85 ? 7.218 -9.447 -3.953 1.00 88.50 85 ASP A C 1
ATOM 685 O O . ASP A 1 85 ? 6.491 -8.955 -3.094 1.00 88.50 85 ASP A O 1
ATOM 689 N N . ARG A 1 86 ? 8.548 -9.300 -3.921 1.00 90.44 86 ARG A N 1
ATOM 690 C CA . ARG A 1 86 ? 9.234 -8.576 -2.841 1.00 90.44 86 ARG A CA 1
ATOM 691 C C . ARG A 1 86 ? 8.801 -7.115 -2.751 1.00 90.44 86 ARG A C 1
ATOM 693 O O . ARG A 1 86 ? 8.594 -6.611 -1.651 1.00 90.44 86 ARG A O 1
ATOM 700 N N . THR A 1 87 ? 8.673 -6.442 -3.893 1.00 90.50 87 THR A N 1
ATOM 701 C CA . THR A 1 87 ? 8.251 -5.038 -3.951 1.00 90.50 87 THR A CA 1
ATOM 702 C C . THR A 1 87 ? 6.794 -4.907 -3.527 1.00 90.50 87 THR A C 1
ATOM 704 O O . THR A 1 87 ? 6.484 -4.078 -2.682 1.00 90.50 87 THR A O 1
ATOM 707 N N . ALA A 1 88 ? 5.928 -5.799 -4.014 1.00 90.94 88 ALA A N 1
ATOM 708 C CA . ALA A 1 88 ? 4.527 -5.857 -3.615 1.00 90.94 88 ALA A CA 1
ATOM 709 C C . ALA A 1 88 ? 4.351 -6.036 -2.109 1.00 90.94 88 ALA A C 1
ATOM 711 O O . ALA A 1 88 ? 3.553 -5.335 -1.489 1.00 90.94 88 ALA A O 1
ATOM 712 N N . HIS A 1 89 ? 5.130 -6.932 -1.506 1.00 90.19 89 HIS A N 1
ATOM 713 C CA . HIS A 1 89 ? 5.095 -7.127 -0.065 1.00 90.19 89 HIS A CA 1
ATOM 714 C C . HIS A 1 89 ? 5.512 -5.858 0.692 1.00 90.19 89 HIS A C 1
ATOM 716 O O . HIS A 1 89 ? 4.825 -5.479 1.636 1.00 90.19 89 HIS A O 1
ATOM 722 N N . ARG A 1 90 ? 6.598 -5.184 0.281 1.00 90.69 90 ARG A N 1
ATOM 723 C CA . ARG A 1 90 ? 7.060 -3.938 0.925 1.00 90.69 90 ARG A CA 1
ATOM 724 C C . ARG A 1 90 ? 6.054 -2.799 0.791 1.00 90.69 90 ARG A C 1
ATOM 726 O O . ARG A 1 90 ? 5.828 -2.086 1.762 1.00 90.69 90 ARG A O 1
ATOM 733 N N . ASP A 1 91 ? 5.434 -2.644 -0.372 1.00 91.12 91 ASP A N 1
ATOM 734 C CA . ASP A 1 91 ? 4.414 -1.620 -0.612 1.00 91.12 91 ASP A CA 1
ATOM 735 C C . ASP A 1 91 ? 3.184 -1.845 0.283 1.00 91.12 91 ASP A C 1
ATOM 737 O O . ASP A 1 91 ? 2.726 -0.936 0.977 1.00 91.12 91 ASP A O 1
ATOM 741 N N . LEU A 1 92 ? 2.670 -3.080 0.314 1.00 89.81 92 LEU A N 1
ATOM 742 C CA . LEU A 1 92 ? 1.525 -3.443 1.151 1.00 89.81 92 LEU A CA 1
ATOM 743 C C . LEU A 1 92 ? 1.851 -3.326 2.644 1.00 89.81 92 LEU A C 1
ATOM 745 O O . LEU A 1 92 ? 1.000 -2.904 3.422 1.00 89.81 92 LEU A O 1
ATOM 749 N N . GLU A 1 93 ? 3.073 -3.666 3.052 1.00 90.44 93 GLU A N 1
ATOM 750 C CA . GLU A 1 93 ? 3.545 -3.478 4.426 1.00 90.44 93 GLU A CA 1
ATOM 751 C C . GLU A 1 93 ? 3.638 -1.993 4.786 1.00 90.44 93 GLU A C 1
ATOM 753 O O . GLU A 1 93 ? 3.086 -1.596 5.805 1.00 90.44 93 GLU A O 1
ATOM 758 N N . THR A 1 94 ? 4.164 -1.158 3.886 1.00 91.31 94 THR A N 1
ATOM 759 C CA . THR A 1 94 ? 4.195 0.305 4.044 1.00 91.31 94 THR A CA 1
ATOM 760 C C . THR A 1 94 ? 2.787 0.871 4.254 1.00 91.31 94 THR A C 1
ATOM 762 O O . THR A 1 94 ? 2.582 1.758 5.081 1.00 91.31 94 THR A O 1
ATOM 765 N N . LEU A 1 95 ? 1.779 0.361 3.537 1.00 89.44 95 LEU A N 1
ATOM 766 C CA . LEU A 1 95 ? 0.380 0.767 3.729 1.00 89.44 95 LEU A CA 1
ATOM 767 C C . LEU A 1 95 ? -0.186 0.332 5.081 1.00 89.44 95 LEU A C 1
ATOM 769 O O . LEU A 1 95 ? -0.999 1.058 5.658 1.00 89.44 95 LEU A O 1
ATOM 773 N N . VAL A 1 96 ? 0.239 -0.825 5.587 1.00 90.75 96 VAL A N 1
ATOM 774 C CA . VAL A 1 96 ? -0.133 -1.298 6.924 1.00 90.75 96 VAL A CA 1
ATOM 775 C C . VAL A 1 96 ? 0.537 -0.457 8.007 1.00 90.75 96 VAL A C 1
ATOM 777 O O . VAL A 1 96 ? -0.140 -0.015 8.931 1.00 90.75 96 VAL A O 1
ATOM 780 N N . GLU A 1 97 ? 1.829 -0.165 7.869 1.00 90.62 97 GLU A N 1
ATOM 781 C CA . GLU A 1 97 ? 2.584 0.699 8.786 1.00 90.62 97 GLU A CA 1
ATOM 782 C C . GLU A 1 97 ? 2.021 2.125 8.821 1.00 90.62 97 GLU A C 1
ATOM 784 O O . GLU A 1 97 ? 1.905 2.728 9.885 1.00 90.62 97 GLU A O 1
ATOM 789 N N . ARG A 1 98 ? 1.586 2.648 7.667 1.00 89.56 98 ARG A N 1
ATOM 790 C CA . ARG A 1 98 ? 0.892 3.943 7.561 1.00 89.56 98 ARG A CA 1
ATOM 791 C C . ARG A 1 98 ? -0.548 3.915 8.094 1.00 89.56 98 ARG A C 1
ATOM 793 O O . ARG A 1 98 ? -1.222 4.941 8.036 1.00 89.56 98 ARG A O 1
ATOM 800 N N . GLY A 1 99 ? -1.051 2.764 8.544 1.00 88.12 99 GLY A N 1
ATOM 801 C CA . GLY A 1 99 ? -2.420 2.604 9.043 1.00 88.12 99 GLY A CA 1
ATOM 802 C C . GLY A 1 99 ? -3.502 2.760 7.970 1.00 88.12 99 GLY A C 1
ATOM 803 O O . GLY A 1 99 ? -4.659 3.006 8.299 1.00 88.12 99 GLY A O 1
ATOM 804 N N . ARG A 1 100 ? -3.148 2.649 6.683 1.00 88.56 100 ARG A N 1
ATOM 805 C CA . ARG A 1 100 ? -4.105 2.709 5.564 1.00 88.56 100 ARG A CA 1
ATOM 806 C C . ARG A 1 100 ? -4.767 1.365 5.308 1.00 88.56 100 ARG A C 1
ATOM 808 O O . ARG A 1 100 ? -5.902 1.338 4.850 1.00 88.56 100 ARG A O 1
ATOM 815 N N . LEU A 1 101 ? -4.058 0.274 5.587 1.00 90.19 101 LEU A N 1
ATOM 816 C CA . LEU A 1 101 ? -4.547 -1.090 5.438 1.00 90.19 101 LEU A CA 1
ATOM 817 C C . LEU A 1 101 ? -4.282 -1.898 6.707 1.00 90.19 101 LEU A C 1
ATOM 819 O O . LEU A 1 101 ? -3.407 -1.587 7.508 1.00 90.19 101 LEU A O 1
ATOM 823 N N . LYS A 1 102 ? -5.011 -2.995 6.857 1.00 89.75 102 LYS A N 1
ATOM 824 C CA . LYS A 1 102 ? -4.851 -3.978 7.917 1.00 89.75 102 LYS A CA 1
ATOM 825 C C . LYS A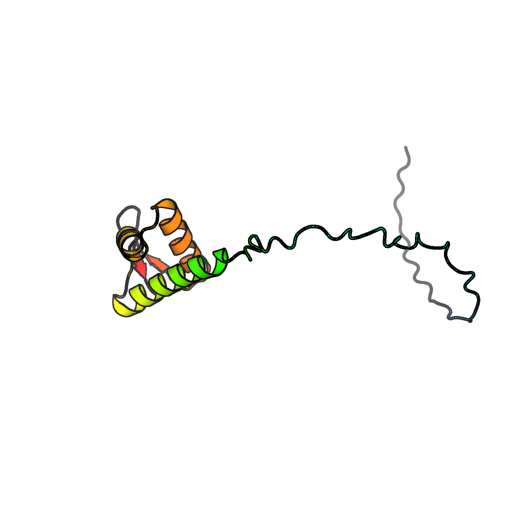 1 102 ? -4.680 -5.350 7.291 1.00 89.75 102 LYS A C 1
ATOM 827 O O . LYS A 1 102 ? -5.539 -5.829 6.553 1.00 89.75 102 LYS A O 1
ATOM 832 N N . GLY A 1 103 ? -3.549 -5.988 7.580 1.00 88.44 103 GLY A N 1
ATOM 833 C CA . GLY A 1 103 ? -3.307 -7.369 7.180 1.00 88.44 103 GLY A CA 1
ATOM 834 C C . GLY A 1 103 ? -4.121 -8.327 8.050 1.00 88.44 103 GLY A C 1
ATOM 835 O O . GLY A 1 103 ? -3.825 -8.483 9.232 1.00 88.44 103 GLY A O 1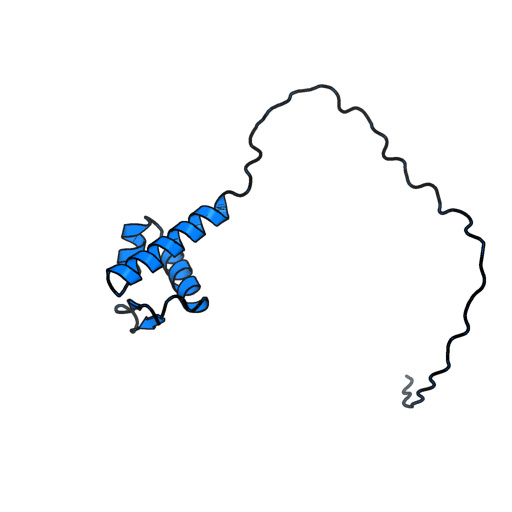
ATOM 836 N N . VAL A 1 104 ? -5.114 -8.990 7.465 1.00 85.56 104 VAL A N 1
ATOM 837 C CA . VAL A 1 104 ? -5.964 -9.998 8.103 1.00 85.56 104 VAL A CA 1
ATOM 838 C C . VAL A 1 104 ? -5.661 -11.369 7.491 1.00 85.56 104 VAL A C 1
ATOM 840 O O . VAL A 1 104 ? -5.757 -11.563 6.280 1.00 85.56 104 VAL A O 1
ATOM 843 N N . GLY A 1 105 ? -5.281 -12.337 8.328 1.00 81.12 105 GLY A N 1
ATOM 844 C CA . GLY A 1 105 ? -5.030 -13.727 7.924 1.00 81.12 105 GLY A CA 1
ATOM 845 C C . GLY A 1 105 ? -3.609 -14.223 8.207 1.00 81.12 105 GLY A C 1
ATOM 846 O O . GLY A 1 105 ? -2.737 -13.472 8.638 1.00 81.12 105 GLY A O 1
ATOM 847 N N . GLN A 1 106 ? -3.378 -15.517 7.965 1.00 75.75 106 GLN A N 1
ATOM 848 C CA . GLN A 1 106 ? -2.093 -16.188 8.199 1.00 75.75 106 GLN A CA 1
ATOM 849 C C . GLN A 1 106 ? -1.499 -16.763 6.909 1.00 75.75 106 GLN A C 1
ATOM 851 O O . GLN A 1 106 ? -2.209 -17.319 6.065 1.00 75.75 106 GLN A O 1
ATOM 856 N N . LYS A 1 107 ? -0.165 -16.685 6.795 1.00 77.06 107 LYS A N 1
ATOM 857 C CA . LYS A 1 107 ? 0.644 -17.238 5.694 1.00 77.06 107 LYS A CA 1
ATOM 858 C C . LYS A 1 107 ? 0.055 -16.922 4.309 1.00 77.06 107 LYS A C 1
ATOM 860 O O . LYS A 1 107 ? 0.168 -15.804 3.825 1.00 77.06 107 LYS A O 1
ATOM 865 N N . ARG A 1 108 ? -0.557 -17.926 3.675 1.00 68.69 108 ARG A N 1
ATOM 866 C CA . ARG A 1 108 ? -0.994 -17.941 2.271 1.00 68.69 108 ARG A CA 1
ATOM 867 C C . ARG A 1 108 ? -2.337 -17.250 2.056 1.00 68.69 108 ARG A C 1
ATOM 869 O O . ARG A 1 108 ? -2.654 -16.876 0.938 1.00 68.69 108 ARG A O 1
ATOM 876 N N . ALA A 1 109 ? -3.114 -17.091 3.126 1.00 74.56 109 ALA A N 1
ATOM 877 C CA . ALA A 1 109 ? -4.427 -16.460 3.104 1.00 74.56 109 ALA A CA 1
ATOM 878 C C . ALA A 1 109 ? -4.386 -15.028 3.658 1.00 74.56 109 ALA A C 1
ATOM 880 O O . ALA A 1 109 ? -5.413 -14.512 4.092 1.00 74.56 109 ALA A O 1
ATOM 881 N N . ARG A 1 110 ? -3.205 -14.394 3.694 1.00 82.75 110 ARG A N 1
ATOM 882 C CA . ARG A 1 110 ? -3.073 -13.009 4.152 1.00 82.75 110 ARG A CA 1
ATOM 883 C C . ARG A 1 110 ? -3.752 -12.084 3.142 1.00 82.75 110 ARG A C 1
ATOM 885 O O . ARG A 1 110 ? -3.387 -12.062 1.967 1.00 82.75 110 ARG A O 1
ATOM 892 N N . ARG A 1 111 ? -4.748 -11.340 3.610 1.00 86.50 111 ARG A N 1
ATOM 893 C CA . ARG A 1 111 ? -5.497 -10.337 2.847 1.00 86.50 111 ARG A CA 1
ATOM 894 C C . ARG A 1 111 ? -5.296 -8.988 3.513 1.00 86.50 111 ARG A C 1
ATOM 896 O O . ARG A 1 111 ? -5.151 -8.922 4.729 1.00 86.50 111 ARG A O 1
ATOM 903 N N . TYR A 1 112 ? -5.278 -7.926 2.733 1.00 88.44 112 TYR A N 1
ATOM 904 C CA . TYR A 1 112 ? -5.147 -6.567 3.237 1.00 88.44 112 TYR A CA 1
ATOM 905 C C . TYR A 1 112 ? -6.485 -5.865 3.030 1.00 88.44 112 TYR A C 1
ATOM 907 O O . TYR A 1 112 ? -6.989 -5.833 1.913 1.00 88.44 112 TYR A O 1
ATOM 915 N N . MET A 1 113 ? -7.081 -5.375 4.109 1.00 88.62 113 MET A N 1
ATOM 916 C CA . MET A 1 113 ? -8.399 -4.728 4.128 1.00 88.62 113 MET A CA 1
ATOM 917 C C . MET A 1 113 ? -8.261 -3.311 4.681 1.00 88.62 113 MET A C 1
ATOM 919 O O . MET A 1 113 ? -7.232 -2.992 5.274 1.00 88.62 113 MET A O 1
ATOM 923 N N . LEU A 1 114 ? -9.267 -2.457 4.504 1.00 85.44 114 LEU A N 1
ATOM 924 C CA . LEU A 1 114 ? -9.313 -1.191 5.243 1.00 85.44 114 LEU A CA 1
ATOM 925 C C . LEU A 1 114 ? -9.448 -1.491 6.757 1.00 85.44 114 LEU A C 1
ATOM 927 O O . LEU A 1 114 ? -10.070 -2.500 7.105 1.00 85.44 114 LEU A O 1
ATOM 931 N N . PRO A 1 115 ? -8.785 -0.711 7.633 1.00 77.94 115 PRO A N 1
ATOM 932 C CA . PRO A 1 115 ? -8.762 -0.948 9.078 1.00 77.94 115 PRO A CA 1
ATOM 933 C C . PRO A 1 115 ? -10.132 -0.854 9.754 1.00 77.94 115 PRO A C 1
ATOM 935 O O . PRO A 1 115 ? -10.996 -0.094 9.262 1.00 77.94 115 PRO A O 1
#

pLDDT: mean 72.21, std 17.99, range [41.03, 92.56]

Mean predicted aligned error: 18.19 Å

Foldseek 3Di:
DDDDDDDDDDDDDDDDDDDDDDPDDDDDPDPPPPDPDDDDDPPPDPPDCPPVVLLVVLLVVLLVCCVVVQKDDLVRSCVVNVDDSVSSVVSLVVCVVVLQWDFDDDDPPTIIGRD